Protein AF-A0A2U1KZG7-F1 (afdb_monomer)

Foldseek 3Di:
DPDPPVVVVVVVVVVVVVVVVVVVVVVVVVLVVLVVVLVVLVVVLVVLVVVLVVLVVVLVVLVVVVVDPVSVVVNVVSVVVSVVSVVVSVVSVVSSVVSVVVVVVVVVVVPD

pLDDT: mean 81.47, std 13.07, range [39.44, 95.75]

Mean predicted aligned error: 10.28 Å

Radius of gyration: 27.3 Å; Cα contacts (8 Å, |Δi|>4): 34; chains: 1; bounding box: 57×16×90 Å

Structure (mmCIF, N/CA/C/O backbone):
data_AF-A0A2U1KZG7-F1
#
_entry.id   AF-A0A2U1KZG7-F1
#
loop_
_atom_site.group_PDB
_atom_site.id
_atom_site.type_symbol
_atom_site.label_atom_id
_atom_site.label_alt_id
_atom_site.label_comp_id
_atom_site.label_asym_id
_atom_site.label_entity_id
_atom_site.label_seq_id
_atom_site.pdbx_PDB_ins_code
_atom_site.Cartn_x
_atom_site.Cartn_y
_atom_site.Cartn_z
_atom_site.occupancy
_atom_site.B_iso_or_equiv
_atom_site.auth_seq_id
_atom_site.auth_comp_id
_atom_site.auth_asym_id
_atom_site.auth_atom_id
_atom_site.pdbx_PDB_model_num
ATOM 1 N N . MET A 1 1 ? 34.791 0.763 -59.979 1.00 43.22 1 MET A N 1
ATOM 2 C CA . MET A 1 1 ? 33.573 1.186 -59.260 1.00 43.22 1 MET A CA 1
ATOM 3 C C . MET A 1 1 ? 33.626 0.551 -57.885 1.00 43.22 1 MET A C 1
ATOM 5 O O . MET A 1 1 ? 33.470 -0.657 -57.771 1.00 43.22 1 MET A O 1
ATOM 9 N N . THR A 1 2 ? 34.004 1.332 -56.879 1.00 51.03 2 THR A N 1
ATOM 10 C CA . THR A 1 2 ? 33.988 0.920 -55.472 1.00 51.03 2 THR A CA 1
ATOM 11 C C . THR A 1 2 ? 32.538 0.762 -55.007 1.00 51.03 2 THR A C 1
ATOM 13 O O . THR A 1 2 ? 31.655 1.460 -55.509 1.00 51.03 2 THR A O 1
ATOM 16 N N . PRO A 1 3 ? 32.258 -0.207 -54.131 1.00 49.78 3 PRO A N 1
ATOM 17 C CA . PRO A 1 3 ? 30.919 -0.746 -53.981 1.00 49.78 3 PRO A CA 1
ATOM 18 C C . PRO A 1 3 ? 30.010 0.225 -53.216 1.00 49.78 3 PRO A C 1
ATOM 20 O O . PRO A 1 3 ? 30.390 0.770 -52.182 1.00 49.78 3 PRO A O 1
ATOM 23 N N . MET A 1 4 ? 28.767 0.378 -53.686 1.00 53.59 4 MET A N 1
ATOM 24 C CA . MET A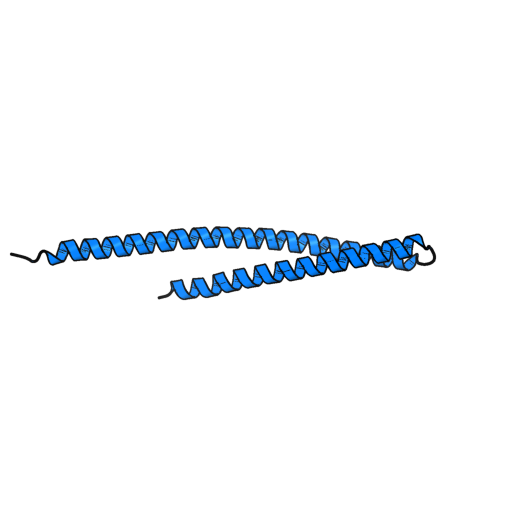 1 4 ? 27.664 1.037 -52.964 1.00 53.59 4 MET A CA 1
ATOM 25 C C . MET A 1 4 ? 27.266 0.322 -51.652 1.00 53.59 4 MET A C 1
ATOM 27 O O . MET A 1 4 ? 26.253 0.661 -51.047 1.00 53.59 4 MET A O 1
ATOM 31 N N . THR A 1 5 ? 28.050 -0.651 -51.184 1.00 58.53 5 THR A N 1
ATOM 32 C CA . THR A 1 5 ? 27.823 -1.368 -49.924 1.00 58.53 5 THR A CA 1
ATOM 33 C C . THR A 1 5 ? 28.057 -0.471 -48.706 1.00 58.53 5 THR A C 1
ATOM 35 O O . THR A 1 5 ? 27.292 -0.527 -47.752 1.00 58.53 5 THR A O 1
ATOM 38 N N . GLY A 1 6 ? 29.016 0.461 -48.765 1.00 64.69 6 GLY A N 1
ATOM 39 C CA . GLY A 1 6 ? 29.393 1.273 -47.602 1.00 64.69 6 GLY A CA 1
ATOM 40 C C . GLY A 1 6 ? 28.296 2.198 -47.058 1.00 64.69 6 GLY A C 1
ATOM 41 O O . GLY A 1 6 ? 28.160 2.314 -45.847 1.00 64.69 6 GLY A O 1
ATOM 42 N N . LEU A 1 7 ? 27.499 2.848 -47.919 1.00 71.12 7 LEU A N 1
ATOM 43 C CA . LEU A 1 7 ? 26.459 3.794 -47.475 1.00 71.12 7 LEU A CA 1
ATOM 44 C C . LEU A 1 7 ? 25.193 3.093 -46.964 1.00 71.12 7 LEU A C 1
ATOM 46 O O . LEU A 1 7 ? 24.592 3.553 -45.994 1.00 71.12 7 LEU A O 1
ATOM 50 N N . ALA A 1 8 ? 24.791 1.997 -47.612 1.00 75.06 8 ALA A N 1
ATOM 51 C CA . ALA A 1 8 ? 23.625 1.218 -47.204 1.00 75.06 8 ALA A CA 1
ATOM 52 C C . ALA A 1 8 ? 23.861 0.556 -45.838 1.00 75.06 8 ALA A C 1
ATOM 54 O O . ALA A 1 8 ? 23.016 0.667 -44.949 1.00 75.06 8 ALA A O 1
ATOM 55 N N . ASP A 1 9 ? 25.045 -0.027 -45.635 1.00 72.44 9 ASP A N 1
ATOM 56 C CA . ASP A 1 9 ? 25.437 -0.614 -44.352 1.00 72.44 9 ASP A CA 1
ATOM 57 C C . ASP A 1 9 ? 25.518 0.454 -43.249 1.00 72.44 9 ASP A C 1
ATOM 59 O O . ASP A 1 9 ? 25.058 0.228 -42.127 1.00 72.44 9 ASP A O 1
ATOM 63 N N . LEU A 1 10 ? 26.014 1.660 -43.565 1.00 70.50 10 LEU A N 1
ATOM 64 C CA . LEU A 1 10 ? 26.036 2.782 -42.620 1.00 70.50 10 LEU A CA 1
ATOM 65 C C . LEU A 1 10 ? 24.626 3.234 -42.221 1.00 70.50 10 LEU A C 1
ATOM 67 O O . LEU A 1 10 ? 24.371 3.476 -41.042 1.00 70.50 10 LEU A O 1
ATOM 71 N N . ALA A 1 11 ? 23.704 3.323 -43.183 1.00 72.25 11 ALA A N 1
ATOM 72 C CA . ALA A 1 11 ? 22.313 3.690 -42.931 1.00 72.25 11 ALA A CA 1
ATOM 73 C C . ALA A 1 11 ? 21.594 2.639 -42.068 1.00 72.25 11 ALA A C 1
ATOM 75 O O . ALA A 1 11 ? 20.868 2.995 -41.138 1.00 72.25 11 ALA A O 1
ATOM 76 N N . ILE A 1 12 ? 21.841 1.347 -42.312 1.00 74.38 12 ILE A N 1
ATOM 77 C CA . ILE A 1 12 ? 21.319 0.246 -41.489 1.00 74.38 12 ILE A CA 1
ATOM 78 C C . ILE A 1 12 ? 21.880 0.326 -40.063 1.00 74.38 12 ILE A C 1
ATOM 80 O O . ILE A 1 12 ? 21.119 0.242 -39.096 1.00 74.38 12 ILE A O 1
ATOM 84 N N . MET A 1 13 ? 23.190 0.542 -39.906 1.00 67.12 13 MET A N 1
ATOM 85 C CA . MET A 1 13 ? 23.821 0.692 -38.590 1.00 67.12 13 MET A CA 1
ATOM 86 C C . MET A 1 13 ? 23.302 1.918 -37.829 1.00 67.12 13 MET A C 1
ATOM 88 O O . MET A 1 13 ? 23.011 1.811 -36.635 1.00 67.12 13 MET A O 1
ATOM 92 N N . ALA A 1 14 ? 23.140 3.058 -38.503 1.00 67.31 14 ALA A N 1
ATOM 93 C CA . ALA A 1 14 ? 22.604 4.283 -37.914 1.00 67.31 14 ALA A CA 1
ATOM 94 C C . ALA A 1 14 ? 21.140 4.114 -37.475 1.00 67.31 14 ALA A C 1
ATOM 96 O O . ALA A 1 14 ? 20.791 4.486 -36.354 1.00 67.31 14 ALA A O 1
ATOM 97 N N . ASN A 1 15 ? 20.304 3.471 -38.297 1.00 76.88 15 ASN A N 1
ATOM 98 C CA . ASN A 1 15 ? 18.919 3.145 -37.943 1.00 76.88 15 ASN A CA 1
ATOM 99 C C . ASN A 1 15 ? 18.839 2.138 -36.784 1.00 76.88 15 ASN A C 1
ATOM 101 O O . ASN A 1 15 ? 18.006 2.277 -35.893 1.00 76.88 15 ASN A O 1
ATOM 105 N N . SER A 1 16 ? 19.737 1.152 -36.740 1.00 79.12 16 SER A N 1
ATOM 106 C CA . SER A 1 16 ? 19.848 0.223 -35.608 1.00 79.12 16 SER A CA 1
ATOM 107 C C . SER A 1 16 ? 20.256 0.946 -34.318 1.00 79.12 16 SER A C 1
ATOM 109 O O . SER A 1 16 ? 19.719 0.668 -33.244 1.00 79.12 16 SER A O 1
ATOM 111 N N . ALA A 1 17 ? 21.180 1.906 -34.404 1.00 81.56 17 ALA A N 1
ATOM 112 C CA . ALA A 1 17 ? 21.582 2.731 -33.271 1.00 81.56 17 ALA A CA 1
ATOM 113 C C . ALA A 1 17 ? 20.448 3.649 -32.789 1.00 81.56 17 ALA A C 1
ATOM 115 O O . ALA A 1 17 ? 20.219 3.721 -31.581 1.00 81.56 17 ALA A O 1
ATOM 116 N N . SER A 1 18 ? 19.705 4.288 -33.700 1.00 83.06 18 SER A N 1
ATOM 117 C CA . SER A 1 18 ? 18.568 5.143 -33.333 1.00 83.06 18 SER A CA 1
ATOM 118 C C . SER A 1 18 ? 17.439 4.336 -32.689 1.00 83.06 18 SER A C 1
ATOM 120 O O . SER A 1 18 ? 16.913 4.745 -31.654 1.00 83.06 18 SER A O 1
ATOM 122 N N . LEU A 1 19 ? 17.138 3.144 -33.217 1.00 82.00 19 LEU A N 1
ATOM 123 C CA . LEU A 1 19 ? 16.152 2.234 -32.638 1.00 82.00 19 LEU A CA 1
ATOM 124 C C . LEU A 1 19 ? 16.570 1.782 -31.234 1.00 82.00 19 LEU A C 1
ATOM 126 O O . LEU A 1 19 ? 15.764 1.832 -30.307 1.00 82.00 19 LEU A O 1
ATOM 130 N N . ARG A 1 20 ? 17.841 1.401 -31.041 1.00 83.00 20 ARG A N 1
ATOM 131 C CA . ARG A 1 20 ? 18.379 1.054 -29.712 1.00 83.00 20 ARG A CA 1
ATOM 132 C C . ARG A 1 20 ? 18.290 2.217 -28.731 1.00 83.00 20 ARG A C 1
ATOM 134 O O . ARG A 1 20 ? 17.922 2.001 -27.578 1.00 83.00 20 ARG A O 1
ATOM 141 N N . GLN A 1 21 ? 18.609 3.431 -29.173 1.00 85.44 21 GLN A N 1
ATOM 142 C CA . GLN A 1 21 ? 18.518 4.617 -28.328 1.00 85.44 21 GLN A CA 1
ATOM 143 C C . GLN A 1 21 ? 17.066 4.913 -27.940 1.00 85.44 21 GLN A C 1
ATOM 145 O O . GLN A 1 21 ? 16.788 5.155 -26.770 1.00 85.44 21 GLN A O 1
ATOM 150 N N . MET A 1 22 ? 16.132 4.831 -28.885 1.00 84.62 22 MET A N 1
ATOM 151 C CA . MET A 1 22 ? 14.706 5.027 -28.624 1.00 84.62 22 MET A CA 1
ATOM 152 C C . MET A 1 22 ? 14.155 3.984 -27.645 1.00 84.62 22 MET A C 1
ATOM 154 O O . MET A 1 22 ? 13.505 4.356 -26.672 1.00 84.62 22 MET A O 1
ATOM 158 N N . MET A 1 23 ? 14.489 2.701 -27.831 1.00 83.25 23 MET A N 1
ATOM 159 C CA . MET A 1 23 ? 14.113 1.643 -26.884 1.00 83.25 23 MET A CA 1
ATOM 160 C C . MET A 1 23 ? 14.683 1.898 -25.486 1.00 83.25 23 MET A C 1
ATOM 162 O O . MET A 1 23 ? 13.979 1.714 -24.497 1.00 83.25 23 MET A O 1
ATOM 166 N N . ARG A 1 24 ? 15.936 2.364 -25.389 1.00 82.81 24 ARG A N 1
ATOM 167 C CA . ARG A 1 24 ? 16.559 2.714 -24.106 1.00 82.81 24 ARG A CA 1
ATOM 168 C C . ARG A 1 24 ? 15.830 3.863 -23.409 1.00 82.81 24 ARG A C 1
ATOM 170 O O . ARG A 1 24 ? 15.554 3.750 -22.220 1.00 82.81 24 ARG A O 1
ATOM 177 N N . VAL A 1 25 ? 15.509 4.932 -24.138 1.00 86.38 25 VAL A N 1
ATOM 178 C CA . VAL A 1 25 ? 14.810 6.104 -23.586 1.00 86.38 25 VAL A CA 1
ATOM 179 C C . VAL A 1 25 ? 13.412 5.729 -23.103 1.00 86.38 25 VAL A C 1
ATOM 181 O O . VAL A 1 25 ? 13.059 6.060 -21.975 1.00 86.38 25 VAL A O 1
ATOM 184 N N . MET A 1 26 ? 12.637 4.998 -23.912 1.00 85.50 26 MET A N 1
ATOM 185 C CA . MET A 1 26 ? 11.310 4.521 -23.503 1.00 85.50 26 MET A CA 1
ATOM 186 C C . MET A 1 26 ? 11.397 3.652 -22.247 1.00 85.50 26 MET A C 1
ATOM 188 O O . MET A 1 26 ? 10.636 3.841 -21.305 1.00 85.50 26 MET A O 1
ATOM 192 N N . PHE A 1 27 ? 12.378 2.751 -22.204 1.00 81.25 27 PHE A N 1
ATOM 193 C CA . PHE A 1 27 ? 12.617 1.894 -21.052 1.00 81.25 27 PHE A CA 1
ATOM 194 C C . PHE A 1 27 ? 12.958 2.679 -19.779 1.00 81.25 27 PHE A C 1
ATOM 196 O O . PHE A 1 27 ? 12.476 2.357 -18.696 1.00 81.25 27 PHE A O 1
ATOM 203 N N . GLU A 1 28 ? 13.813 3.693 -19.880 1.00 85.00 28 GLU A N 1
ATOM 204 C CA . GLU A 1 28 ? 14.187 4.533 -18.739 1.00 85.00 28 GLU A CA 1
ATOM 205 C C . GLU A 1 28 ? 12.995 5.340 -18.221 1.00 85.00 28 GLU A C 1
ATOM 207 O O . GLU A 1 28 ? 12.764 5.355 -17.014 1.00 85.00 28 GLU A O 1
ATOM 212 N N . GLN A 1 29 ? 12.187 5.903 -19.122 1.00 87.62 29 GLN A N 1
ATOM 213 C CA . GLN A 1 29 ? 10.969 6.634 -18.764 1.00 87.62 29 GLN A CA 1
ATOM 214 C C . GLN A 1 29 ? 9.911 5.743 -18.107 1.00 87.62 29 GLN A C 1
ATOM 216 O O . GLN A 1 29 ? 9.299 6.146 -17.117 1.00 87.62 29 GLN A O 1
ATOM 221 N N . ASP A 1 30 ? 9.683 4.540 -18.636 1.00 85.69 30 ASP A N 1
ATOM 222 C CA . ASP A 1 30 ? 8.708 3.612 -18.060 1.00 85.69 30 ASP A CA 1
ATOM 223 C C . ASP A 1 30 ? 9.145 3.147 -16.667 1.00 85.69 30 ASP A C 1
ATOM 225 O O . ASP A 1 30 ? 8.341 3.165 -15.736 1.00 85.69 30 ASP A O 1
ATOM 229 N N . ASN A 1 31 ? 10.431 2.838 -16.478 1.00 83.50 31 ASN A N 1
ATOM 230 C CA . ASN A 1 31 ? 10.938 2.476 -15.155 1.00 83.50 31 ASN A CA 1
ATOM 231 C C . ASN A 1 31 ? 10.851 3.633 -14.160 1.00 83.50 31 ASN A C 1
ATOM 233 O O . ASN A 1 31 ? 10.507 3.405 -13.006 1.00 83.50 31 ASN A O 1
ATOM 237 N N . GLU A 1 32 ? 11.162 4.864 -14.570 1.00 87.38 32 GLU A N 1
ATOM 238 C CA . GLU A 1 32 ? 11.043 6.031 -13.690 1.00 87.38 32 GLU A CA 1
ATOM 239 C C . GLU A 1 32 ? 9.604 6.196 -13.177 1.00 87.38 32 GLU A C 1
ATOM 241 O O . GLU A 1 32 ? 9.387 6.397 -11.978 1.00 87.38 32 GLU A O 1
ATOM 246 N N . ARG A 1 33 ? 8.609 6.029 -14.060 1.00 87.50 33 ARG A N 1
ATOM 247 C CA . ARG A 1 33 ? 7.188 6.039 -13.677 1.00 87.50 33 ARG A CA 1
ATOM 248 C C . ARG A 1 33 ? 6.842 4.890 -12.734 1.00 87.50 33 ARG A C 1
ATOM 250 O O . ARG A 1 33 ? 6.188 5.127 -11.718 1.00 87.50 33 ARG A O 1
ATOM 257 N N . ASP A 1 34 ? 7.303 3.678 -13.035 1.00 85.44 34 ASP A N 1
ATOM 258 C CA . ASP A 1 34 ? 7.066 2.496 -12.202 1.00 85.44 34 ASP A CA 1
ATOM 259 C C . ASP A 1 34 ? 7.683 2.658 -10.800 1.00 85.44 34 ASP A C 1
ATOM 261 O O . ASP A 1 34 ? 7.038 2.345 -9.796 1.00 85.44 34 ASP A O 1
ATOM 265 N N . PHE A 1 35 ? 8.900 3.203 -10.695 1.00 84.56 35 PHE A N 1
ATOM 266 C CA . PHE A 1 35 ? 9.552 3.469 -9.409 1.00 84.56 35 PHE A CA 1
ATOM 267 C C . PHE A 1 35 ? 8.817 4.531 -8.598 1.00 84.56 35 PHE A C 1
ATOM 269 O O . PHE A 1 35 ? 8.633 4.353 -7.391 1.00 84.56 35 PHE A O 1
ATOM 276 N N . LYS A 1 36 ? 8.353 5.602 -9.248 1.00 90.06 36 LYS A N 1
ATOM 277 C CA . LYS A 1 36 ? 7.547 6.628 -8.584 1.00 90.06 36 LYS A CA 1
ATOM 278 C C . LYS A 1 36 ? 6.244 6.041 -8.033 1.00 90.06 36 LYS A C 1
ATOM 280 O O . LYS A 1 36 ? 5.922 6.267 -6.869 1.00 90.06 36 LYS A O 1
ATOM 285 N N . LEU A 1 37 ? 5.553 5.217 -8.821 1.00 87.38 37 LEU A N 1
ATOM 286 C CA . LEU A 1 37 ? 4.341 4.519 -8.384 1.00 87.38 37 LEU A CA 1
ATOM 287 C C . LEU A 1 37 ? 4.609 3.600 -7.181 1.00 87.38 37 LEU A C 1
ATOM 289 O O . LEU A 1 37 ? 3.826 3.573 -6.229 1.00 87.38 37 LEU A O 1
ATOM 293 N N . VAL A 1 38 ? 5.720 2.857 -7.198 1.00 87.94 38 VAL A N 1
ATOM 294 C CA . VAL A 1 38 ? 6.132 2.005 -6.070 1.00 87.94 38 VAL A CA 1
ATOM 295 C C . VAL A 1 38 ? 6.392 2.835 -4.819 1.00 87.94 38 VAL A C 1
ATOM 297 O O . VAL A 1 38 ? 5.948 2.448 -3.739 1.00 87.94 38 VAL A O 1
ATOM 300 N N . GLN A 1 39 ? 7.075 3.973 -4.950 1.00 88.88 39 GLN A N 1
ATOM 301 C CA . GLN A 1 39 ? 7.362 4.861 -3.827 1.00 88.88 39 GLN A CA 1
ATOM 302 C C . GLN A 1 39 ? 6.075 5.421 -3.207 1.00 88.88 39 GLN A C 1
ATOM 304 O O . GLN A 1 39 ? 5.907 5.352 -1.991 1.00 88.88 39 GLN A O 1
ATOM 309 N N . GLU A 1 40 ? 5.145 5.914 -4.026 1.00 90.56 40 GLU A N 1
ATOM 310 C CA . GLU A 1 40 ? 3.841 6.410 -3.565 1.00 90.56 40 GLU A CA 1
ATOM 311 C C . GLU A 1 40 ? 3.039 5.302 -2.866 1.00 90.56 40 GLU A C 1
ATOM 313 O O . GLU A 1 40 ? 2.546 5.488 -1.751 1.00 90.56 40 GLU A O 1
ATOM 318 N N . THR A 1 41 ? 2.992 4.109 -3.466 1.00 88.69 41 THR A N 1
ATOM 319 C CA . THR A 1 41 ? 2.301 2.942 -2.892 1.00 88.69 41 THR A CA 1
ATOM 320 C C . THR A 1 41 ? 2.922 2.516 -1.559 1.00 88.69 41 THR A C 1
ATOM 322 O O . THR A 1 41 ? 2.205 2.162 -0.621 1.00 88.69 41 THR A O 1
ATOM 325 N N . HIS A 1 42 ? 4.251 2.562 -1.445 1.00 89.25 42 HIS A N 1
ATOM 326 C CA . HIS A 1 42 ? 4.962 2.254 -0.207 1.00 89.25 42 HIS A CA 1
ATOM 327 C C . HIS A 1 42 ? 4.626 3.260 0.902 1.00 89.25 42 HIS A C 1
ATOM 329 O O . HIS A 1 42 ? 4.337 2.851 2.026 1.00 89.25 42 HIS A O 1
ATOM 335 N N . THR A 1 43 ? 4.604 4.560 0.594 1.00 90.62 43 THR A N 1
ATOM 336 C CA . THR A 1 43 ? 4.192 5.600 1.551 1.00 90.62 43 THR A CA 1
ATOM 337 C C . THR A 1 43 ? 2.770 5.353 2.056 1.00 90.62 43 THR A C 1
ATOM 339 O O . THR A 1 43 ? 2.547 5.329 3.265 1.00 90.62 43 THR A O 1
ATOM 342 N N . MET A 1 44 ? 1.826 5.046 1.160 1.00 88.94 44 MET A N 1
ATOM 343 C CA . MET A 1 44 ? 0.452 4.703 1.552 1.00 88.94 44 MET A CA 1
ATOM 344 C C . MET A 1 44 ? 0.382 3.451 2.442 1.00 88.94 44 MET A C 1
ATOM 346 O O . MET A 1 44 ? -0.403 3.409 3.392 1.00 88.94 44 MET A O 1
ATOM 350 N N . CYS A 1 45 ? 1.204 2.429 2.169 1.00 90.25 45 CYS A N 1
ATOM 351 C CA . CYS A 1 45 ? 1.295 1.245 3.030 1.00 90.25 45 CYS A CA 1
ATOM 352 C C . CYS A 1 45 ? 1.761 1.607 4.439 1.00 90.25 45 CYS A C 1
ATOM 354 O O . CYS A 1 45 ? 1.219 1.083 5.411 1.00 90.25 45 CYS A O 1
ATOM 356 N N . GLN A 1 46 ? 2.757 2.486 4.547 1.00 90.94 46 GLN A N 1
ATOM 357 C CA . GLN A 1 46 ? 3.300 2.913 5.830 1.00 90.94 46 GLN A CA 1
ATOM 358 C C . GLN A 1 46 ? 2.241 3.648 6.659 1.00 90.94 46 GLN A C 1
ATOM 360 O O . GLN A 1 46 ? 2.006 3.285 7.812 1.00 90.94 46 GLN A O 1
ATOM 365 N N . GLU A 1 47 ? 1.526 4.594 6.050 1.00 91.88 47 GLU A N 1
ATOM 366 C CA . GLU A 1 47 ? 0.427 5.311 6.707 1.00 91.88 47 GLU A CA 1
ATOM 367 C C . GLU A 1 47 ? -0.690 4.363 7.172 1.00 91.88 47 GLU A C 1
ATOM 369 O O . GLU A 1 47 ? -1.193 4.484 8.292 1.00 91.88 47 GLU A O 1
ATOM 374 N N . LEU A 1 48 ? -1.070 3.380 6.344 1.00 90.31 48 LEU A N 1
ATOM 375 C CA . LEU A 1 48 ? -2.052 2.361 6.729 1.00 90.31 48 LEU A CA 1
ATOM 376 C C . LEU A 1 48 ? -1.562 1.508 7.903 1.00 90.31 48 LEU A C 1
ATOM 378 O O . LEU A 1 48 ? -2.329 1.257 8.833 1.00 90.31 48 LEU A O 1
ATOM 382 N N . CYS A 1 49 ? -0.297 1.088 7.893 1.00 91.44 49 CYS A N 1
ATOM 383 C CA . CYS A 1 49 ? 0.307 0.337 8.992 1.00 91.44 49 CYS A CA 1
ATOM 384 C C . CYS A 1 49 ? 0.273 1.121 10.308 1.00 91.44 49 CYS A C 1
ATOM 386 O O . CYS A 1 49 ? -0.066 0.554 11.348 1.00 91.44 49 CYS A O 1
ATOM 388 N N . ASP A 1 50 ? 0.583 2.415 10.275 1.00 93.50 50 ASP A N 1
ATOM 389 C CA . ASP A 1 50 ? 0.591 3.241 11.482 1.00 93.50 50 ASP A CA 1
ATOM 390 C C . ASP A 1 50 ? -0.829 3.476 12.016 1.00 93.50 50 ASP A C 1
ATOM 392 O O . ASP A 1 50 ? -1.064 3.353 13.220 1.00 93.50 50 ASP A O 1
ATOM 396 N N . ARG A 1 51 ? -1.817 3.653 11.129 1.00 93.31 51 ARG A N 1
ATOM 397 C CA . ARG A 1 51 ? -3.241 3.690 11.513 1.00 93.31 51 ARG A CA 1
ATOM 398 C C . ARG A 1 51 ? -3.728 2.374 12.118 1.00 93.31 51 ARG A C 1
ATOM 400 O O . ARG A 1 51 ? -4.509 2.399 13.066 1.00 93.31 51 ARG A O 1
ATOM 407 N N . ILE A 1 52 ? -3.283 1.231 11.593 1.00 92.81 52 ILE A N 1
ATOM 408 C CA . ILE A 1 52 ? -3.609 -0.092 12.147 1.00 92.81 52 ILE A CA 1
ATOM 409 C C . ILE A 1 52 ? -3.055 -0.232 13.571 1.00 92.81 52 ILE A C 1
ATOM 411 O O . ILE A 1 52 ? -3.775 -0.7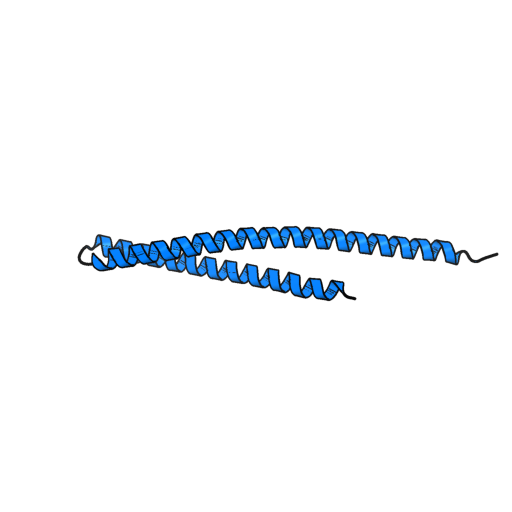04 14.449 1.00 92.81 52 ILE A O 1
ATOM 415 N N . LYS A 1 53 ? -1.813 0.206 13.820 1.00 93.44 53 LYS A N 1
ATOM 416 C CA . LYS A 1 53 ? -1.203 0.170 15.162 1.00 93.44 53 LYS A CA 1
ATOM 417 C C . LYS A 1 53 ? -1.978 1.033 16.158 1.00 93.44 53 LYS A C 1
ATOM 419 O O . LYS A 1 53 ? -2.369 0.531 17.205 1.00 93.44 53 LYS A O 1
ATOM 424 N N . GLN A 1 54 ? -2.272 2.282 15.793 1.00 94.25 54 GLN A N 1
ATOM 425 C CA . GLN A 1 54 ? -3.074 3.186 16.628 1.00 94.25 54 GLN A CA 1
ATOM 426 C C . GLN A 1 54 ? -4.459 2.595 16.924 1.00 94.25 54 GLN A C 1
ATOM 428 O O . GLN A 1 54 ? -4.935 2.628 18.055 1.00 94.25 54 GLN A O 1
ATOM 433 N N . ARG A 1 55 ? -5.105 1.989 15.920 1.00 95.00 55 ARG A N 1
ATOM 434 C CA . ARG A 1 55 ? -6.409 1.342 16.106 1.00 95.00 55 ARG A CA 1
ATOM 435 C C . ARG A 1 55 ? -6.339 0.158 17.068 1.00 95.00 55 ARG A C 1
ATOM 437 O O . ARG A 1 55 ? -7.263 -0.023 17.856 1.00 95.00 55 ARG A O 1
ATOM 444 N N . ALA A 1 56 ? -5.264 -0.626 17.025 1.00 92.50 56 ALA A N 1
ATOM 445 C CA . ALA A 1 56 ? -5.067 -1.745 17.940 1.00 92.50 56 ALA A CA 1
ATOM 446 C C . ALA A 1 56 ? -4.946 -1.282 19.405 1.00 92.50 56 ALA A C 1
ATOM 448 O O . ALA A 1 56 ? -5.480 -1.944 20.294 1.00 92.50 56 ALA A O 1
ATOM 449 N N . GLU A 1 57 ? -4.306 -0.136 19.656 1.00 94.19 57 GLU A N 1
ATOM 450 C CA . GLU A 1 57 ? -4.238 0.473 20.993 1.00 94.19 57 GLU A CA 1
ATOM 451 C C . GLU A 1 57 ? -5.632 0.880 21.491 1.00 94.19 57 GLU A C 1
ATOM 453 O O . GLU A 1 57 ? -6.036 0.474 22.581 1.00 94.19 57 GLU A O 1
ATOM 458 N N . VAL A 1 58 ? -6.419 1.563 20.652 1.00 92.06 58 VAL A N 1
ATOM 459 C CA . VAL A 1 58 ? -7.801 1.960 20.984 1.00 92.06 58 VAL A CA 1
ATOM 460 C C . VAL A 1 58 ? -8.701 0.747 21.231 1.00 92.06 58 VAL A C 1
ATOM 462 O O . VAL A 1 58 ? -9.492 0.742 22.173 1.00 92.06 58 VAL A O 1
ATOM 465 N N . ILE A 1 59 ? -8.585 -0.307 20.414 1.00 91.75 59 ILE A N 1
ATOM 466 C CA . ILE A 1 59 ? -9.325 -1.561 20.626 1.00 91.75 59 ILE A CA 1
ATOM 467 C C . ILE A 1 59 ? -9.006 -2.131 22.007 1.00 91.75 59 ILE A C 1
ATOM 469 O O . ILE A 1 59 ? -9.929 -2.482 22.735 1.00 91.75 59 ILE A O 1
ATOM 473 N N . LYS A 1 60 ? -7.724 -2.181 22.385 1.00 91.00 60 LYS A N 1
ATOM 474 C CA . LYS A 1 60 ? -7.293 -2.701 23.686 1.00 91.00 60 LYS A CA 1
ATOM 475 C C . LYS A 1 60 ? -7.869 -1.885 24.847 1.00 91.00 60 LYS A C 1
ATOM 477 O O . LYS A 1 60 ? -8.289 -2.459 25.848 1.00 91.00 60 LYS A O 1
ATOM 482 N N . GLU A 1 61 ? -7.913 -0.560 24.723 1.00 90.12 61 GLU A N 1
ATOM 483 C CA . GLU A 1 61 ? -8.532 0.313 25.727 1.00 90.12 61 GLU A CA 1
ATOM 484 C C . GLU A 1 61 ? -10.040 0.070 25.849 1.00 90.12 61 GLU A C 1
ATOM 486 O O . GLU A 1 61 ? -10.550 -0.099 26.957 1.00 90.12 61 GLU A O 1
ATOM 491 N N . LEU A 1 62 ? -10.751 -0.022 24.723 1.00 88.31 62 LEU A N 1
ATOM 492 C CA . LEU A 1 62 ? -12.191 -0.289 24.708 1.00 88.31 62 LEU A CA 1
ATOM 493 C C . LEU A 1 62 ? -12.535 -1.697 25.207 1.00 88.31 62 LEU A C 1
ATOM 495 O O . LEU A 1 62 ? -13.566 -1.887 25.853 1.00 88.31 62 LEU A O 1
ATOM 499 N N . GLU A 1 63 ? -11.674 -2.681 24.951 1.00 87.44 63 GLU A N 1
ATOM 500 C CA . GLU A 1 63 ? -11.820 -4.038 25.475 1.00 87.44 63 GLU A CA 1
ATOM 501 C C . GLU A 1 63 ? -11.778 -4.066 27.009 1.00 87.44 63 GLU A C 1
ATOM 503 O O . GLU A 1 63 ? -12.515 -4.841 27.619 1.00 87.44 63 GLU A O 1
ATOM 508 N N . ASN A 1 64 ? -11.030 -3.162 27.648 1.00 85.75 64 ASN A N 1
ATOM 509 C CA . ASN A 1 64 ? -11.022 -3.016 29.109 1.00 85.75 64 ASN A CA 1
ATOM 510 C C . ASN A 1 64 ? -12.316 -2.384 29.664 1.00 85.75 64 ASN A C 1
ATOM 512 O O . ASN A 1 64 ? -12.577 -2.469 30.862 1.00 85.75 64 ASN A O 1
ATOM 516 N N . LEU A 1 65 ? -13.143 -1.775 28.807 1.00 83.19 65 LEU A N 1
ATOM 517 C CA . LEU A 1 65 ? -14.413 -1.119 29.153 1.00 83.19 65 LEU A CA 1
ATOM 518 C C . LEU A 1 65 ? -15.645 -1.976 28.791 1.00 83.19 65 LEU A C 1
ATOM 520 O O . LEU A 1 65 ? -16.778 -1.490 28.818 1.00 83.19 65 LEU A O 1
ATOM 524 N N . THR A 1 66 ? -15.446 -3.259 28.458 1.00 63.00 66 THR A N 1
ATOM 525 C CA . THR A 1 66 ? -16.429 -4.182 27.839 1.00 63.00 66 THR A CA 1
ATOM 526 C C . THR A 1 66 ? -17.708 -4.473 28.6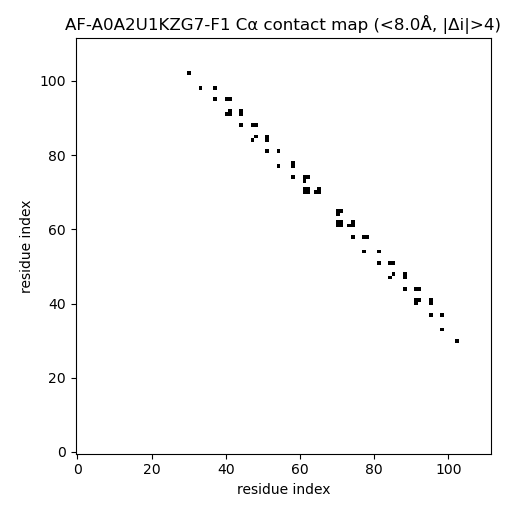27 1.00 63.00 66 THR A C 1
ATOM 528 O O . THR A 1 66 ? -18.585 -5.178 28.126 1.00 63.00 66 THR A O 1
ATOM 531 N N . ILE A 1 67 ? -17.867 -3.898 29.817 1.00 67.62 67 ILE A N 1
ATOM 532 C CA . ILE A 1 67 ? -19.116 -3.929 30.589 1.00 67.62 67 ILE A CA 1
ATOM 533 C C . ILE A 1 67 ? -20.212 -3.092 29.885 1.00 67.62 67 ILE A C 1
ATOM 535 O O . ILE A 1 67 ? -21.402 -3.311 30.098 1.00 67.62 67 ILE A O 1
ATOM 539 N N . ILE A 1 68 ? -19.829 -2.166 28.996 1.00 75.75 68 ILE A N 1
ATOM 540 C CA . ILE A 1 68 ? -20.739 -1.269 28.271 1.00 75.75 68 ILE A CA 1
ATOM 541 C C . ILE A 1 68 ? -21.035 -1.831 26.869 1.00 75.75 68 ILE A C 1
ATOM 543 O O . ILE A 1 68 ? -20.123 -2.045 26.070 1.00 75.75 68 ILE A O 1
ATOM 547 N N . GLY A 1 69 ? -22.317 -2.016 26.525 1.00 78.75 69 GLY A N 1
ATOM 548 C CA . GLY A 1 69 ? -22.739 -2.547 25.214 1.00 78.75 69 GLY A CA 1
ATOM 549 C C . GLY A 1 69 ? -22.195 -1.755 24.014 1.00 78.75 69 GLY A C 1
ATOM 550 O O . GLY A 1 69 ? -21.705 -2.348 23.055 1.00 78.75 69 GLY A O 1
ATOM 551 N N . LEU A 1 70 ? -22.161 -0.423 24.123 1.00 82.88 70 LEU A N 1
ATOM 552 C CA . LEU A 1 70 ? -21.597 0.477 23.109 1.00 82.88 70 LEU A CA 1
ATOM 553 C C . LEU A 1 70 ? -20.090 0.247 22.869 1.00 82.88 70 LEU A C 1
ATOM 555 O O . LEU A 1 70 ? -19.620 0.330 21.732 1.00 82.88 70 LEU A O 1
ATOM 559 N N . ALA A 1 71 ? -19.328 -0.090 23.917 1.00 83.62 71 ALA A N 1
ATOM 560 C CA . ALA A 1 71 ? -17.905 -0.403 23.783 1.00 83.62 71 ALA A CA 1
ATOM 561 C C . ALA A 1 71 ? -17.700 -1.695 22.975 1.00 83.62 71 ALA A C 1
ATOM 563 O O . ALA A 1 71 ? -16.821 -1.753 22.117 1.00 83.62 71 ALA A O 1
ATOM 564 N N . ARG A 1 72 ? -18.560 -2.706 23.170 1.00 84.62 72 ARG A N 1
ATOM 565 C CA . ARG A 1 72 ? -18.504 -3.970 22.416 1.00 84.62 72 ARG A CA 1
ATOM 566 C C . ARG A 1 72 ? -18.788 -3.768 20.923 1.00 84.62 72 ARG A C 1
ATOM 568 O O . ARG A 1 72 ? -18.066 -4.322 20.095 1.00 84.62 72 ARG A O 1
ATOM 575 N N . GLU A 1 73 ? -19.808 -2.987 20.577 1.00 88.69 73 GLU A N 1
ATOM 576 C CA . GLU A 1 73 ? -20.121 -2.666 19.175 1.00 88.69 73 GLU A CA 1
ATOM 577 C C . GLU A 1 73 ? -18.998 -1.862 18.510 1.00 88.69 73 GLU A C 1
ATOM 579 O O . GLU A 1 73 ? -18.588 -2.178 17.392 1.00 88.69 73 GLU A O 1
ATOM 584 N N . SER A 1 74 ? -18.427 -0.894 19.232 1.00 89.62 74 SER A N 1
ATOM 585 C CA . SER A 1 74 ? -17.299 -0.092 18.744 1.00 89.62 74 SER A CA 1
ATOM 586 C C . SER A 1 74 ? -16.057 -0.950 18.485 1.00 89.62 74 SER A C 1
ATOM 588 O O . SER A 1 74 ? -15.443 -0.840 17.426 1.00 89.62 74 SER A O 1
ATOM 590 N N . VAL A 1 75 ? -15.712 -1.865 19.401 1.00 91.31 75 VAL A N 1
ATOM 591 C CA . VAL A 1 75 ? -14.600 -2.817 19.214 1.00 91.31 75 VAL A CA 1
ATOM 592 C C . VAL A 1 75 ? -14.814 -3.680 17.974 1.00 91.31 75 VAL A C 1
ATOM 594 O O . VAL A 1 75 ? -13.874 -3.878 17.203 1.00 91.31 75 VAL A O 1
ATOM 597 N N . LYS A 1 76 ? -16.037 -4.181 17.759 1.00 92.19 76 LYS A N 1
ATOM 598 C CA . LYS A 1 76 ? -16.360 -4.988 16.578 1.00 92.19 76 LYS A CA 1
ATOM 599 C C . LYS A 1 76 ? -16.101 -4.205 15.287 1.00 92.19 76 LYS A C 1
ATOM 601 O O . LYS A 1 76 ? -15.372 -4.696 14.430 1.00 92.19 76 LYS A O 1
ATOM 606 N N . LEU A 1 77 ? -16.622 -2.981 15.187 1.00 93.25 77 LEU A N 1
ATOM 607 C CA . LEU A 1 77 ? -16.419 -2.122 14.017 1.00 93.25 77 LEU A CA 1
ATOM 608 C C . LEU A 1 77 ? -14.930 -1.831 13.772 1.00 93.25 77 LEU A C 1
ATOM 610 O O . LEU A 1 77 ? -14.450 -1.930 12.645 1.00 93.25 77 LEU A O 1
ATOM 614 N N . LEU A 1 78 ? -14.177 -1.505 14.826 1.00 93.25 78 LEU A N 1
ATOM 615 C CA . LEU A 1 78 ? -12.749 -1.209 14.704 1.00 93.25 78 LEU A CA 1
ATOM 616 C C . LEU A 1 78 ? -11.944 -2.426 14.225 1.00 93.25 78 LEU A C 1
ATOM 618 O O . LEU A 1 78 ? -11.037 -2.260 13.407 1.00 93.25 78 LEU A O 1
ATOM 622 N N . LYS A 1 79 ? -12.289 -3.638 14.676 1.00 93.69 79 LYS A N 1
ATOM 623 C CA . LYS A 1 79 ? -11.671 -4.884 14.192 1.00 93.69 79 LYS A CA 1
ATOM 624 C C . LYS A 1 79 ? -11.976 -5.135 12.717 1.00 93.69 79 LYS A C 1
ATOM 626 O O . LYS A 1 79 ? -11.052 -5.377 11.949 1.00 93.69 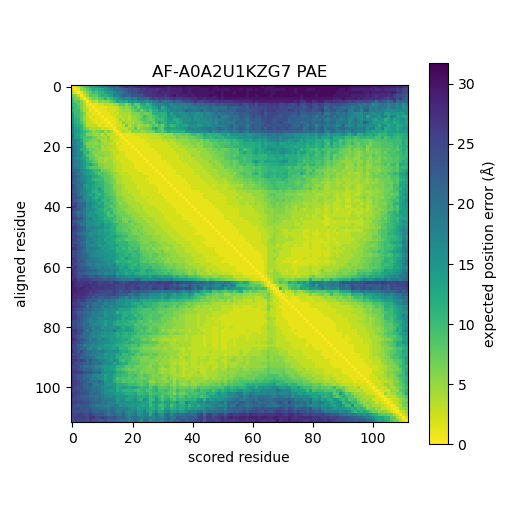79 LYS A O 1
ATOM 631 N N . GLU A 1 80 ? -13.229 -4.972 12.294 1.00 95.75 80 GLU A N 1
ATOM 632 C CA . GLU A 1 80 ? -13.614 -5.107 10.879 1.00 95.75 80 GLU A CA 1
ATOM 633 C C . GLU A 1 80 ? -12.855 -4.110 9.985 1.00 95.75 80 GLU A C 1
ATOM 635 O O . GLU A 1 80 ? -12.335 -4.474 8.927 1.00 95.75 80 GLU A O 1
ATOM 640 N N . MET A 1 81 ? -12.708 -2.859 10.435 1.00 93.31 81 MET A N 1
ATOM 641 C CA . MET A 1 81 ? -11.894 -1.859 9.736 1.00 93.31 81 MET A CA 1
ATOM 642 C C . MET A 1 81 ? -10.408 -2.243 9.696 1.00 93.31 81 MET A C 1
ATOM 644 O O . MET A 1 81 ? -9.741 -2.020 8.685 1.00 93.31 81 MET A O 1
ATOM 648 N N . GLN A 1 82 ? -9.864 -2.793 10.786 1.00 93.75 82 GLN A N 1
ATOM 649 C CA . GLN A 1 82 ? -8.478 -3.268 10.851 1.00 93.75 82 GLN A CA 1
ATOM 650 C C . GLN A 1 82 ? -8.217 -4.402 9.862 1.00 93.75 82 GLN A C 1
ATOM 652 O O . GLN A 1 82 ? -7.221 -4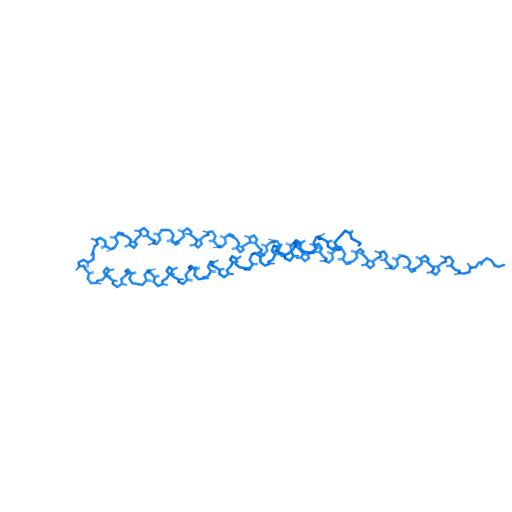.348 9.141 1.00 93.75 82 GLN A O 1
ATOM 657 N N . ASP A 1 83 ? -9.116 -5.376 9.778 1.00 92.62 83 ASP A N 1
ATOM 658 C CA . ASP A 1 83 ? -8.990 -6.500 8.853 1.00 92.62 83 ASP A CA 1
ATOM 659 C C . ASP A 1 83 ? -9.052 -6.042 7.391 1.00 92.62 83 ASP A C 1
ATOM 661 O O . ASP A 1 83 ? -8.248 -6.481 6.562 1.00 92.62 83 ASP A O 1
ATOM 665 N N . ALA A 1 84 ? -9.946 -5.098 7.079 1.00 93.00 84 ALA A N 1
ATOM 666 C CA . ALA A 1 84 ? -10.038 -4.501 5.750 1.00 93.00 84 ALA A CA 1
ATOM 667 C C . ALA A 1 84 ? -8.756 -3.744 5.362 1.00 93.00 84 ALA A C 1
ATOM 669 O O . ALA A 1 84 ? -8.264 -3.890 4.240 1.00 93.00 84 ALA A O 1
ATOM 670 N N . ASP A 1 85 ? -8.191 -2.954 6.278 1.00 91.31 85 ASP A N 1
ATOM 671 C CA . ASP A 1 85 ? -6.944 -2.227 6.026 1.00 91.31 85 ASP A CA 1
ATOM 672 C C . ASP A 1 85 ? -5.748 -3.187 5.902 1.00 91.31 85 ASP A C 1
ATOM 674 O O . ASP A 1 85 ? -4.941 -3.038 4.986 1.00 91.31 85 ASP A O 1
ATOM 678 N N . LEU A 1 86 ? -5.674 -4.243 6.722 1.00 90.69 86 LEU A N 1
ATOM 679 C CA . LEU A 1 86 ? -4.654 -5.293 6.600 1.00 90.69 86 LEU A CA 1
ATOM 680 C C . LEU A 1 86 ? -4.717 -6.009 5.245 1.00 90.69 86 LEU A C 1
ATOM 682 O O . LEU A 1 86 ? -3.676 -6.281 4.637 1.00 90.69 86 LEU A O 1
ATOM 686 N N . ALA A 1 87 ? -5.920 -6.312 4.750 1.00 92.94 87 ALA A N 1
ATOM 687 C CA . ALA A 1 87 ? -6.104 -6.905 3.429 1.00 92.94 87 ALA A CA 1
ATOM 688 C C . ALA A 1 87 ? -5.593 -5.976 2.314 1.00 92.94 87 ALA A C 1
ATOM 690 O O . ALA A 1 87 ? -4.887 -6.439 1.412 1.00 92.94 87 ALA A O 1
ATOM 691 N N . LYS A 1 88 ? -5.869 -4.666 2.406 1.00 90.00 88 LYS A N 1
ATOM 692 C CA . LYS A 1 88 ? -5.343 -3.663 1.463 1.00 90.00 88 LYS A CA 1
ATOM 693 C C . LYS A 1 88 ? -3.820 -3.595 1.503 1.00 90.00 88 LYS A C 1
ATOM 695 O O . LYS A 1 88 ? -3.199 -3.689 0.447 1.00 90.00 88 LYS A O 1
ATOM 700 N N . THR A 1 89 ? -3.216 -3.515 2.690 1.00 90.62 89 THR A N 1
ATOM 701 C CA . THR A 1 89 ? -1.752 -3.465 2.840 1.00 90.62 89 THR A CA 1
ATOM 702 C C . THR A 1 89 ? -1.087 -4.700 2.230 1.00 90.62 89 THR A C 1
ATOM 704 O O . THR A 1 89 ? -0.091 -4.578 1.519 1.00 90.62 89 THR A O 1
ATOM 707 N N . ARG A 1 90 ? -1.657 -5.900 2.419 1.00 90.31 90 ARG A N 1
ATOM 708 C CA . ARG A 1 90 ? -1.160 -7.126 1.764 1.00 90.31 90 ARG A CA 1
ATOM 709 C C . ARG A 1 90 ? -1.250 -7.047 0.238 1.00 90.31 90 ARG A C 1
ATOM 711 O O . ARG A 1 90 ? -0.311 -7.450 -0.446 1.00 90.31 90 ARG A O 1
ATOM 718 N N . GLY A 1 91 ? -2.355 -6.524 -0.296 1.00 90.50 91 GLY A N 1
ATOM 719 C CA . GLY A 1 91 ? -2.531 -6.313 -1.735 1.00 90.50 91 GLY A CA 1
ATOM 720 C C . GLY A 1 91 ? -1.505 -5.337 -2.317 1.00 90.50 91 GLY A C 1
ATOM 721 O O . GLY A 1 91 ? -0.878 -5.634 -3.332 1.00 90.50 91 GLY A O 1
ATOM 722 N N . MET A 1 92 ? -1.274 -4.214 -1.636 1.00 89.56 92 MET A N 1
ATOM 723 C CA . MET A 1 92 ? -0.283 -3.213 -2.035 1.00 89.56 92 MET A CA 1
ATOM 724 C C . MET A 1 92 ? 1.152 -3.751 -1.954 1.00 89.56 92 MET A C 1
ATOM 726 O O . MET A 1 92 ? 1.915 -3.581 -2.902 1.00 89.56 92 MET A O 1
ATOM 730 N N . MET A 1 93 ? 1.511 -4.478 -0.888 1.00 88.00 93 MET A N 1
ATOM 731 C CA . MET A 1 93 ? 2.826 -5.127 -0.789 1.00 88.00 93 MET A CA 1
ATOM 732 C C . MET A 1 93 ? 3.067 -6.113 -1.935 1.00 88.00 93 MET A C 1
ATOM 734 O O . MET A 1 93 ? 4.156 -6.140 -2.502 1.00 88.00 93 MET A O 1
ATOM 738 N N . LYS A 1 94 ? 2.043 -6.878 -2.335 1.00 89.00 94 LYS A N 1
ATOM 739 C CA . LYS A 1 94 ? 2.141 -7.783 -3.487 1.00 89.00 94 LYS A CA 1
ATOM 740 C C . LYS A 1 94 ? 2.443 -7.027 -4.785 1.00 89.00 94 LYS A C 1
ATOM 742 O O . LYS A 1 94 ? 3.288 -7.484 -5.552 1.00 89.00 94 LYS A O 1
ATOM 747 N N . LEU A 1 95 ? 1.786 -5.888 -5.020 1.00 85.38 95 LEU A N 1
ATOM 748 C CA . LEU A 1 95 ? 2.050 -5.034 -6.185 1.00 85.38 95 LEU A CA 1
ATOM 749 C C . LEU A 1 95 ? 3.486 -4.498 -6.169 1.00 85.38 95 LEU A C 1
ATOM 751 O O . LEU A 1 95 ? 4.188 -4.623 -7.169 1.00 85.38 95 LEU A O 1
ATOM 755 N N . ILE A 1 96 ? 3.954 -3.994 -5.022 1.00 86.38 96 ILE A N 1
ATOM 756 C CA . ILE A 1 96 ? 5.338 -3.525 -4.850 1.00 86.38 96 ILE A CA 1
ATOM 757 C C . ILE A 1 96 ? 6.334 -4.637 -5.205 1.00 86.38 96 ILE A C 1
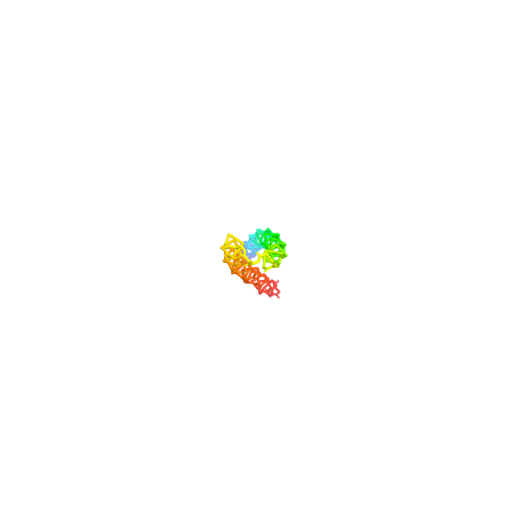ATOM 759 O O . ILE A 1 96 ? 7.234 -4.421 -6.017 1.00 86.38 96 ILE A O 1
ATOM 763 N N . SER A 1 97 ? 6.153 -5.842 -4.653 1.00 85.56 97 SER A N 1
ATOM 764 C CA . SER A 1 97 ? 7.036 -6.978 -4.935 1.00 85.56 97 SER A CA 1
ATOM 765 C C . SER A 1 97 ? 7.030 -7.373 -6.414 1.00 85.56 97 SER A C 1
ATOM 767 O O . SER A 1 97 ? 8.086 -7.672 -6.968 1.00 85.56 97 SER A O 1
ATOM 769 N N . GLN A 1 98 ? 5.867 -7.354 -7.074 1.00 83.94 98 GLN A N 1
ATOM 770 C CA . GLN A 1 98 ? 5.753 -7.657 -8.504 1.00 83.94 98 GLN A CA 1
ATOM 771 C C . GLN A 1 98 ? 6.491 -6.631 -9.371 1.00 83.94 98 GLN A C 1
ATOM 773 O 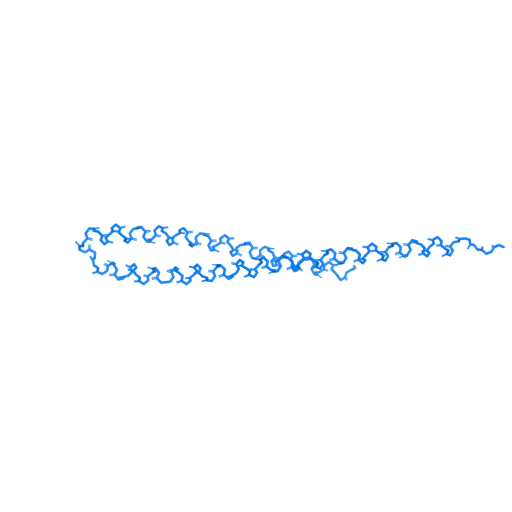O . GLN A 1 98 ? 7.222 -7.022 -10.283 1.00 83.94 98 GLN A O 1
ATOM 778 N N . THR A 1 99 ? 6.355 -5.339 -9.068 1.00 79.94 99 THR A N 1
ATOM 779 C CA . THR A 1 99 ? 7.056 -4.275 -9.801 1.00 79.94 99 THR A CA 1
ATOM 780 C C . THR A 1 99 ? 8.570 -4.350 -9.590 1.00 79.94 99 THR A C 1
ATOM 782 O O . THR A 1 99 ? 9.326 -4.249 -10.555 1.00 79.94 99 THR A O 1
ATOM 785 N N . GLN A 1 100 ? 9.034 -4.631 -8.367 1.00 77.12 100 GLN A N 1
ATOM 786 C CA . GLN A 1 100 ? 10.460 -4.839 -8.077 1.00 77.12 100 GLN A CA 1
ATOM 787 C C . GLN A 1 100 ? 11.045 -6.044 -8.834 1.00 77.12 100 GLN A C 1
ATOM 789 O O . GLN A 1 100 ? 12.125 -5.942 -9.421 1.00 77.12 100 GLN A O 1
ATOM 794 N N . LEU A 1 101 ? 10.321 -7.169 -8.876 1.00 75.19 101 LEU A N 1
ATOM 795 C CA . LEU A 1 101 ? 10.696 -8.355 -9.658 1.00 75.19 101 LEU A CA 1
ATOM 796 C C . LEU A 1 101 ? 10.797 -8.041 -11.152 1.00 75.19 101 LEU A C 1
ATOM 798 O O . LEU A 1 101 ? 11.765 -8.438 -11.800 1.00 75.19 101 LEU A O 1
ATOM 802 N N . ARG A 1 102 ? 9.826 -7.297 -11.694 1.00 71.19 102 ARG A N 1
ATOM 803 C CA . ARG A 1 102 ? 9.829 -6.874 -13.098 1.00 71.19 102 ARG A CA 1
ATOM 804 C C . ARG A 1 102 ? 11.034 -5.982 -13.405 1.00 71.19 102 ARG A C 1
ATOM 806 O O . ARG A 1 102 ? 11.730 -6.246 -14.381 1.00 71.19 102 ARG A O 1
ATOM 813 N N . GLY A 1 103 ? 11.335 -5.008 -12.546 1.00 68.00 103 GLY A N 1
ATOM 814 C CA . GLY A 1 103 ? 12.532 -4.170 -12.671 1.00 68.00 103 GLY A CA 1
ATOM 815 C C . GLY A 1 103 ? 13.840 -4.974 -12.623 1.00 68.00 103 GLY A C 1
ATOM 816 O O . GLY A 1 103 ? 14.752 -4.716 -13.408 1.00 68.00 103 GLY A O 1
ATOM 817 N N . SER A 1 104 ? 13.920 -5.997 -11.763 1.00 66.88 104 SER A N 1
ATOM 818 C CA . SER A 1 104 ? 15.087 -6.890 -11.656 1.00 66.88 104 SER A CA 1
ATOM 819 C C . SER A 1 104 ? 15.268 -7.802 -12.877 1.00 66.88 104 SER A C 1
ATOM 821 O O . SER A 1 104 ? 16.385 -7.980 -13.356 1.00 66.88 104 SER A O 1
ATOM 823 N N . LEU A 1 105 ? 14.185 -8.357 -13.423 1.00 63.16 105 LEU A N 1
ATOM 824 C CA . LEU A 1 105 ? 14.235 -9.173 -14.642 1.00 63.16 105 LEU A CA 1
ATOM 825 C C . LEU A 1 105 ? 14.611 -8.333 -15.867 1.00 63.16 105 LEU A C 1
ATOM 827 O O . LEU A 1 105 ? 15.384 -8.766 -16.718 1.00 63.16 105 LEU A O 1
ATOM 831 N N . LEU A 1 106 ? 14.094 -7.108 -15.945 1.00 58.69 106 LEU A N 1
ATOM 832 C CA . LEU A 1 106 ? 14.372 -6.200 -17.051 1.00 58.69 106 LEU A CA 1
ATOM 833 C C . LEU A 1 106 ? 15.805 -5.646 -17.024 1.00 58.69 106 LEU A C 1
ATOM 835 O O . LEU A 1 106 ? 16.403 -5.461 -18.085 1.00 58.69 106 LEU A O 1
ATOM 839 N N . SER A 1 107 ? 16.397 -5.425 -15.845 1.00 59.69 107 SER A N 1
ATOM 840 C CA . SER A 1 107 ? 17.803 -5.008 -15.740 1.00 59.69 107 SER A CA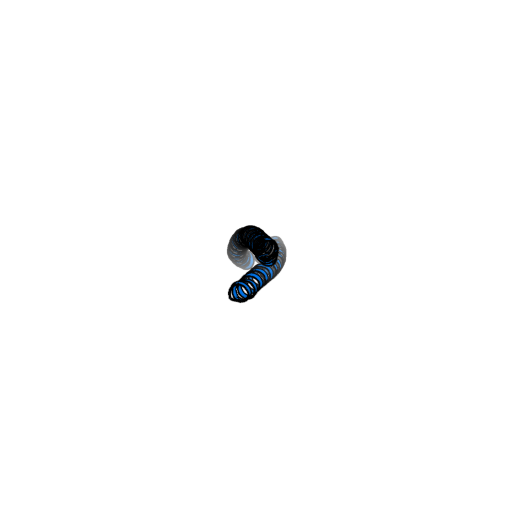 1
ATOM 841 C C . SER A 1 107 ? 18.782 -6.096 -16.202 1.00 59.69 107 SER A C 1
ATOM 843 O O . SER A 1 107 ? 19.834 -5.767 -16.747 1.00 59.69 107 SER A O 1
ATOM 845 N N . GLN A 1 108 ? 18.412 -7.377 -16.093 1.00 57.00 108 GLN A N 1
ATOM 846 C CA . GLN A 1 108 ? 19.202 -8.504 -16.608 1.00 57.00 108 GLN A CA 1
ATOM 847 C C . GLN A 1 108 ? 19.201 -8.590 -18.144 1.00 57.00 108 GLN A C 1
ATOM 849 O O . GLN A 1 108 ? 20.186 -9.032 -18.733 1.00 57.00 108 GLN A O 1
ATOM 854 N N . ILE A 1 109 ? 18.139 -8.121 -18.810 1.00 54.44 109 ILE A N 1
ATOM 855 C CA . ILE A 1 109 ? 18.066 -8.059 -20.282 1.00 54.44 109 ILE A CA 1
ATOM 856 C C . ILE A 1 109 ? 18.980 -6.949 -20.835 1.00 54.44 109 ILE A C 1
ATOM 858 O O . ILE A 1 109 ? 19.490 -7.072 -21.944 1.00 54.44 109 ILE A O 1
ATOM 862 N N . LYS A 1 110 ? 19.279 -5.906 -20.044 1.00 49.12 110 LYS A N 1
ATOM 863 C CA . LYS A 1 110 ? 20.155 -4.776 -20.422 1.00 49.12 110 LYS A CA 1
ATOM 864 C C . LYS A 1 110 ? 21.650 -5.157 -20.586 1.00 49.12 110 LYS A C 1
ATOM 866 O O . LYS A 1 110 ? 22.443 -4.274 -20.900 1.00 49.12 110 LYS A O 1
ATOM 871 N N . ILE A 1 111 ? 22.038 -6.430 -20.389 1.00 45.09 111 ILE A N 1
ATOM 872 C CA . ILE A 1 111 ? 23.434 -6.934 -20.446 1.00 45.09 111 ILE A CA 1
ATOM 873 C C . ILE A 1 111 ? 23.691 -7.875 -21.656 1.00 45.09 111 ILE A C 1
ATOM 875 O O . ILE A 1 111 ? 24.729 -8.531 -21.722 1.00 45.09 111 ILE A O 1
ATOM 879 N N . ARG A 1 112 ? 22.800 -7.953 -22.654 1.00 39.44 112 ARG A N 1
ATOM 880 C CA . ARG A 1 112 ? 23.081 -8.679 -23.912 1.00 39.44 112 ARG A CA 1
ATOM 881 C C . ARG A 1 112 ? 22.877 -7.827 -25.153 1.00 39.44 112 ARG A C 1
ATOM 883 O O . ARG A 1 112 ? 21.852 -7.118 -25.219 1.00 39.44 112 ARG A O 1
#

Secondary structure (DSSP, 8-state):
---THHHHHHHHHHHHHHHHHHHHHHHHHHHHHHHHHHHHHHHHHHHHHHHHHHHHHHHHHHHTTTTSHHHHHHHHHHHHHHHHHHHHHHHHHHHHHHHHHHHHHHHHHTT-

Nearest PDB structures (foldseek):
  8am0-assembly1_B  TM=8.340E-01  e=3.607E+00  Homo sapiens
  6z6f-assembly1_C  TM=6.498E-01  e=1.669E+00  Saccharomyces cerevisiae S288C
  4ilo-assembly1_A  TM=6.130E-01  e=1.291E+00  Chlamydia trachomatis L2/434/Bu
  8sbj-assembly1_B  TM=4.370E-01  e=2.790E+00  Homo sapiens
  6g6w-assembly1_B  TM=4.148E-01  e=2.790E+00  Bos taurus

Sequence (112 aa):
MTPMTGLADLAIMANSASLRQMMRVMFEQDNERDFKLVQETHTMCQELCDRIKQRAEVIKELENLTIIGLARESVKLLKEMQDADLAKTRGMMKLISQTQLRGSLLSQIKIR

Organism: Artemisia annua (NCBI:txid35608)

Solvent-accessible surface area (backbone atoms only — not comparable to full-atom values): 6113 Å² total; per-residue (Å²): 134,84,70,78,57,64,63,56,54,47,51,51,51,51,51,52,49,50,51,51,50,51,53,50,51,54,51,52,53,51,48,52,51,52,51,51,52,41,52,54,52,49,53,53,39,51,54,51,52,53,52,46,53,55,49,52,53,52,39,56,56,36,60,76,48,53,90,38,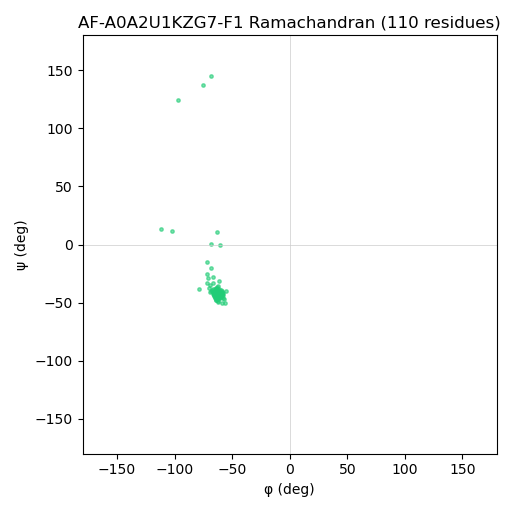71,70,36,49,54,51,40,51,53,53,49,56,52,42,53,54,49,53,53,49,43,53,54,51,52,51,51,44,53,51,52,53,49,50,53,55,57,54,58,61,57,75,77,114